Protein AF-A0A527G6Z3-F1 (afdb_monomer_lite)

Radius of gyration: 16.96 Å; chains: 1; bounding box: 49×24×40 Å

Foldseek 3Di:
DDDDDDPVDDDDPLDAAEAEALDVCQCDDDPNHDVCSVVCVVVVVVVCVVCVVRYHYDHDDQQPAAQRDDDPNNVVRVD

pLDDT: mean 89.9, std 10.15, range [41.62, 97.94]

Secondary structure (DSSP, 8-state):
------TT-S--TT--EEE----HHHHSSSTT--TTHHHHHHHHHHHHHHSGGGEEE------SSTT---THHHHHHT-

Structure (mmCIF, N/CA/C/O backbone):
data_AF-A0A527G6Z3-F1
#
_entry.id   AF-A0A527G6Z3-F1
#
loop_
_atom_site.group_PDB
_atom_site.id
_atom_site.type_symbol
_atom_site.label_atom_id
_atom_site.label_alt_id
_atom_site.label_comp_id
_atom_site.label_asym_id
_atom_site.label_entity_id
_atom_site.label_seq_id
_atom_site.pdbx_PDB_ins_code
_atom_site.Cartn_x
_atom_site.Cartn_y
_atom_site.Cartn_z
_atom_site.occupancy
_atom_site.B_iso_or_equiv
_atom_site.auth_seq_id
_atom_site.auth_comp_id
_atom_site.auth_asym_id
_atom_site.auth_atom_id
_atom_site.pdbx_PDB_model_num
ATOM 1 N N . MET A 1 1 ? 29.837 -6.577 -3.376 1.00 44.16 1 MET A N 1
ATOM 2 C CA . MET A 1 1 ? 28.840 -5.609 -3.881 1.00 44.16 1 MET A CA 1
ATOM 3 C C . MET A 1 1 ? 27.794 -6.386 -4.658 1.00 44.16 1 MET A C 1
ATOM 5 O O . MET A 1 1 ? 28.063 -6.745 -5.795 1.00 44.16 1 MET A O 1
ATOM 9 N N . SER A 1 2 ? 26.672 -6.764 -4.043 1.00 41.62 2 SER A N 1
ATOM 10 C CA . SER A 1 2 ? 25.628 -7.490 -4.768 1.00 41.62 2 SER A CA 1
ATOM 11 C C . SER A 1 2 ? 24.645 -6.495 -5.381 1.00 41.62 2 SER A C 1
ATOM 13 O O . SER A 1 2 ? 24.025 -5.691 -4.694 1.00 41.62 2 SER A O 1
ATOM 15 N N . MET A 1 3 ? 24.501 -6.569 -6.695 1.00 61.69 3 MET A N 1
ATOM 16 C CA . MET A 1 3 ? 23.250 -6.242 -7.362 1.00 61.69 3 MET A CA 1
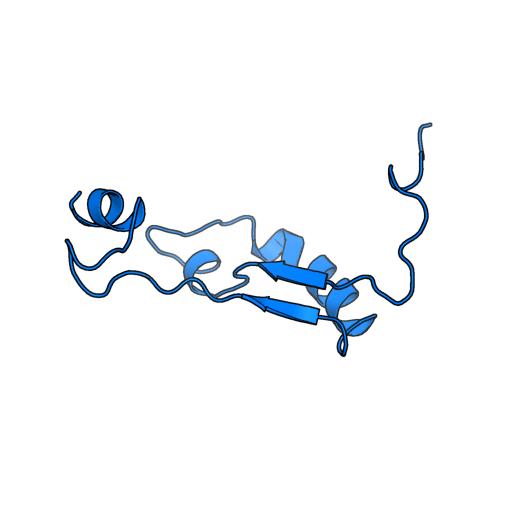ATOM 17 C C . MET A 1 3 ? 22.881 -7.484 -8.163 1.00 61.69 3 MET A C 1
ATOM 19 O O . MET A 1 3 ? 23.361 -7.625 -9.286 1.00 61.69 3 MET A O 1
ATOM 23 N N . PRO A 1 4 ? 22.095 -8.432 -7.629 1.00 62.44 4 PRO A N 1
ATOM 24 C CA . PRO A 1 4 ? 21.392 -9.350 -8.494 1.00 62.44 4 PRO A CA 1
ATOM 25 C C . PRO A 1 4 ? 20.073 -8.678 -8.880 1.00 62.44 4 PRO A C 1
ATOM 27 O O . PRO A 1 4 ? 19.377 -8.117 -8.034 1.00 62.44 4 PRO A O 1
ATOM 30 N N . GLY A 1 5 ? 19.752 -8.697 -10.172 1.00 76.44 5 GLY A N 1
ATOM 31 C CA . GLY A 1 5 ? 18.460 -8.237 -10.669 1.00 76.44 5 GLY A CA 1
ATOM 32 C C . GLY A 1 5 ? 17.284 -8.999 -10.046 1.00 76.44 5 GLY A C 1
ATOM 33 O O . GLY A 1 5 ? 17.433 -9.847 -9.168 1.00 76.44 5 GLY A O 1
ATOM 34 N N . LEU A 1 6 ? 16.078 -8.697 -10.514 1.00 83.75 6 LEU A N 1
ATOM 35 C CA . LEU A 1 6 ? 14.871 -9.367 -10.039 1.00 83.75 6 LEU A CA 1
ATOM 36 C C . LEU A 1 6 ? 14.951 -10.886 -10.276 1.00 83.75 6 LEU A C 1
ATOM 38 O O . LEU A 1 6 ? 15.384 -11.331 -11.339 1.00 83.75 6 LEU A O 1
ATOM 42 N N . ALA A 1 7 ? 14.473 -11.667 -9.301 1.00 86.88 7 ALA A N 1
ATOM 43 C CA . ALA A 1 7 ? 14.515 -13.136 -9.306 1.00 86.88 7 ALA A CA 1
ATOM 44 C C . ALA A 1 7 ? 13.871 -13.790 -10.546 1.00 86.88 7 ALA A C 1
ATOM 46 O O . ALA A 1 7 ? 14.194 -14.926 -10.876 1.00 86.88 7 ALA A O 1
ATOM 47 N N . TYR A 1 8 ? 12.988 -13.068 -11.241 1.00 85.56 8 TYR A N 1
ATOM 48 C CA . TYR A 1 8 ? 12.253 -13.544 -12.416 1.00 85.56 8 TYR A CA 1
ATOM 49 C C . TYR A 1 8 ? 12.614 -12.784 -13.702 1.00 85.56 8 TYR A C 1
ATOM 51 O O . TYR A 1 8 ? 11.842 -12.778 -14.658 1.00 85.56 8 TYR A O 1
ATOM 59 N N . GLY A 1 9 ? 13.782 -12.134 -13.734 1.00 87.75 9 GLY A N 1
ATOM 60 C CA . GLY A 1 9 ? 14.209 -11.313 -14.865 1.00 87.75 9 GLY A CA 1
ATOM 61 C C . GLY A 1 9 ? 13.576 -9.914 -14.875 1.00 87.75 9 GLY A C 1
ATOM 62 O O . GLY A 1 9 ? 12.904 -9.518 -13.920 1.00 87.75 9 GLY A O 1
ATOM 63 N N . PRO A 1 10 ? 13.836 -9.110 -15.919 1.00 88.75 10 PRO A N 1
ATOM 64 C CA . PRO A 1 10 ? 13.350 -7.735 -15.995 1.00 88.75 10 PRO A CA 1
ATOM 65 C C . PRO A 1 10 ? 11.816 -7.662 -16.039 1.00 88.75 10 PRO A C 1
AT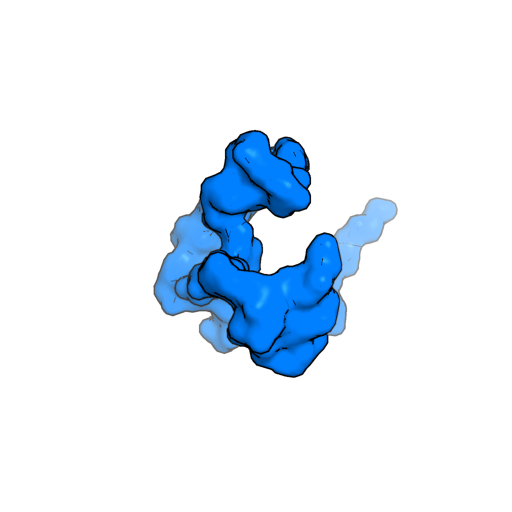OM 67 O O . PRO A 1 10 ? 11.145 -8.557 -16.553 1.00 88.75 10 PRO A O 1
ATOM 70 N N . LEU A 1 11 ? 11.257 -6.555 -15.541 1.00 87.44 11 LEU A N 1
ATOM 71 C CA . LEU A 1 11 ? 9.822 -6.278 -15.637 1.00 87.44 11 LEU A CA 1
ATOM 72 C C . LEU A 1 11 ? 9.436 -6.058 -17.107 1.00 87.44 11 LEU A C 1
ATOM 74 O O . LEU A 1 11 ? 9.846 -5.068 -17.711 1.00 87.44 11 LEU A O 1
ATOM 78 N N . GLY A 1 12 ? 8.660 -6.981 -17.675 1.00 87.62 12 GLY A N 1
ATOM 79 C CA . GLY A 1 12 ? 8.130 -6.860 -19.036 1.00 87.62 12 GLY A CA 1
ATOM 80 C C . GLY A 1 12 ? 6.869 -5.994 -19.123 1.00 87.62 12 GLY A C 1
ATOM 81 O O . GLY A 1 12 ? 6.332 -5.544 -18.111 1.00 87.62 12 GLY A O 1
ATOM 82 N N . ASP A 1 13 ? 6.336 -5.832 -20.334 1.00 88.06 13 ASP A N 1
ATOM 83 C CA . ASP A 1 13 ? 5.192 -4.942 -20.621 1.00 88.06 13 ASP A CA 1
ATOM 84 C C . ASP A 1 13 ? 3.877 -5.355 -19.944 1.00 88.06 13 ASP A C 1
ATOM 86 O O . ASP A 1 13 ? 2.958 -4.551 -19.810 1.00 88.06 13 ASP A O 1
ATOM 90 N N . ARG A 1 14 ? 3.789 -6.609 -19.483 1.00 89.38 14 ARG A N 1
ATOM 91 C CA . ARG A 1 14 ? 2.648 -7.135 -18.713 1.00 89.38 14 ARG A CA 1
ATOM 92 C C . ARG A 1 14 ? 2.780 -6.924 -17.203 1.00 89.38 14 ARG A C 1
ATOM 94 O O . ARG A 1 14 ? 1.931 -7.388 -16.448 1.00 89.38 14 ARG A O 1
ATOM 101 N N . CYS A 1 15 ? 3.850 -6.280 -16.745 1.00 91.69 15 CYS A N 1
ATOM 102 C CA . CYS A 1 15 ? 4.013 -5.940 -15.340 1.00 91.69 15 CYS A CA 1
ATOM 103 C C . CYS A 1 15 ? 3.021 -4.842 -14.939 1.00 91.69 15 CYS A C 1
ATOM 105 O O . CYS A 1 15 ? 2.879 -3.838 -15.636 1.00 91.69 15 CYS A O 1
ATOM 107 N N . MET A 1 16 ? 2.399 -5.003 -13.773 1.00 94.25 16 MET A N 1
ATOM 108 C CA . MET A 1 16 ? 1.549 -3.990 -13.154 1.00 94.25 16 MET A CA 1
ATOM 109 C C . MET A 1 16 ? 2.127 -3.563 -11.809 1.00 94.25 16 MET A C 1
ATOM 111 O O . MET A 1 16 ? 2.716 -4.369 -11.089 1.00 94.25 16 MET A O 1
ATOM 115 N N . HIS A 1 17 ? 1.940 -2.294 -11.465 1.00 95.94 17 HIS A N 1
ATOM 116 C CA . HIS A 1 17 ? 2.238 -1.767 -10.142 1.00 95.94 17 HIS A CA 1
ATOM 117 C C . HIS A 1 17 ? 0.954 -1.774 -9.309 1.00 95.94 17 HIS A C 1
ATOM 119 O O . HIS A 1 17 ? -0.005 -1.084 -9.641 1.00 95.94 17 HIS A O 1
ATOM 125 N N . VAL A 1 18 ? 0.919 -2.552 -8.229 1.00 97.62 18 VAL A N 1
ATOM 126 C CA . VAL A 1 18 ? -0.198 -2.523 -7.276 1.00 97.62 18 VAL A CA 1
ATOM 127 C C . VAL A 1 18 ? 0.215 -1.661 -6.087 1.00 97.62 18 VAL A C 1
ATOM 129 O O . VAL A 1 18 ? 1.043 -2.070 -5.275 1.00 97.62 18 VAL A O 1
ATOM 132 N N . CYS A 1 19 ? -0.345 -0.456 -6.005 1.00 97.38 19 CYS A N 1
ATOM 133 C CA . CYS A 1 19 ? -0.150 0.467 -4.896 1.00 97.38 19 CYS A CA 1
ATOM 134 C C . CYS A 1 19 ? -1.149 0.126 -3.788 1.00 97.38 19 CYS A C 1
ATOM 136 O O . CYS A 1 19 ? -2.333 0.470 -3.865 1.00 97.38 19 CYS A O 1
ATOM 138 N N . VAL A 1 20 ? -0.668 -0.613 -2.788 1.00 97.06 20 VAL A N 1
ATOM 139 C CA . VAL A 1 20 ? -1.518 -1.165 -1.734 1.00 97.06 20 VAL A CA 1
ATOM 140 C C . VAL A 1 20 ? -1.780 -0.116 -0.659 1.00 97.06 20 VAL A C 1
ATOM 142 O O . VAL A 1 20 ? -0.855 0.315 0.023 1.00 97.06 20 VAL A O 1
ATOM 145 N N . ASP A 1 21 ? -3.046 0.270 -0.517 1.00 96.25 21 ASP A N 1
ATOM 146 C CA . ASP A 1 21 ? -3.611 0.962 0.646 1.00 96.25 21 ASP A CA 1
ATOM 147 C C . ASP A 1 21 ? -2.839 2.216 1.107 1.00 96.25 21 ASP A C 1
ATOM 149 O O . ASP A 1 21 ? -2.774 2.532 2.296 1.00 96.25 21 ASP A O 1
ATOM 153 N N . MET A 1 22 ? -2.305 2.997 0.158 1.00 96.62 22 MET A N 1
ATOM 154 C CA . MET A 1 22 ? -1.696 4.314 0.409 1.00 96.62 22 MET A CA 1
ATOM 155 C C . MET A 1 22 ? -2.754 5.376 0.749 1.00 96.62 22 MET A C 1
ATOM 157 O O . MET A 1 22 ? -2.966 6.351 0.030 1.00 96.62 22 MET A O 1
ATOM 161 N N . GLN A 1 23 ? -3.462 5.160 1.855 1.00 95.69 23 GLN A N 1
ATOM 162 C CA . GLN A 1 23 ? -4.571 5.974 2.335 1.00 95.69 23 GLN A CA 1
ATOM 163 C C . GLN A 1 23 ? -4.167 6.792 3.562 1.00 95.69 23 GLN A C 1
ATOM 165 O O . GLN A 1 23 ? -3.387 6.350 4.405 1.00 95.69 23 GLN A O 1
ATOM 170 N N . ARG A 1 24 ? -4.817 7.948 3.741 1.00 94.94 24 ARG A N 1
ATOM 171 C CA . ARG A 1 24 ? -4.676 8.793 4.942 1.00 94.94 24 ARG A CA 1
ATOM 172 C C . ARG A 1 24 ? -4.939 8.048 6.249 1.00 94.94 24 ARG A C 1
ATOM 174 O O . ARG A 1 24 ? -4.297 8.354 7.243 1.00 94.94 24 ARG A O 1
ATOM 181 N N . LEU A 1 25 ? -5.806 7.029 6.221 1.00 95.06 25 LEU A N 1
ATOM 182 C CA . LEU A 1 25 ? -6.082 6.147 7.360 1.00 95.06 25 LEU A CA 1
ATOM 183 C C . LEU A 1 25 ? -4.799 5.613 8.019 1.00 95.06 25 LEU A C 1
ATOM 185 O O . LEU A 1 25 ? -4.746 5.502 9.240 1.00 95.06 25 LEU A O 1
ATOM 189 N N . PHE A 1 26 ? -3.777 5.321 7.214 1.00 95.56 26 PHE A N 1
ATOM 190 C CA . PHE A 1 26 ? -2.490 4.798 7.664 1.00 95.56 26 PHE A CA 1
ATOM 191 C C . PHE A 1 26 ? -1.422 5.891 7.839 1.00 95.56 26 PHE A C 1
ATOM 193 O O . PHE A 1 26 ? -0.397 5.650 8.471 1.00 95.56 26 PHE A O 1
ATOM 200 N N . ALA A 1 27 ? -1.627 7.091 7.289 1.00 94.44 27 ALA A N 1
ATOM 201 C CA . ALA A 1 27 ? -0.661 8.193 7.348 1.00 94.44 27 ALA A CA 1
ATOM 202 C C . ALA A 1 27 ? -0.917 9.181 8.495 1.00 94.44 27 ALA A C 1
ATOM 204 O O . ALA A 1 27 ? 0.013 9.829 8.969 1.00 94.44 27 ALA A O 1
ATOM 205 N N . GLU A 1 28 ? -2.166 9.303 8.931 1.00 94.31 28 GLU A N 1
ATOM 206 C CA . GLU A 1 28 ? -2.603 10.236 9.968 1.00 94.31 28 GLU A CA 1
ATOM 207 C C . GLU A 1 28 ? -2.823 9.513 11.304 1.00 94.31 28 GLU A C 1
ATOM 209 O O . GLU A 1 28 ? -2.946 8.284 11.317 1.00 94.31 28 GLU A O 1
ATOM 214 N N . PRO A 1 29 ? -2.885 10.237 12.440 1.00 94.19 29 PRO A N 1
ATOM 215 C CA . PRO A 1 29 ? -3.190 9.631 13.731 1.00 94.19 29 PRO A CA 1
ATOM 216 C C . PRO A 1 29 ? -4.502 8.835 13.690 1.00 94.19 29 PRO A C 1
ATOM 218 O O . PRO A 1 29 ? -5.587 9.385 13.512 1.00 94.19 29 PRO A O 1
ATOM 221 N N . SER A 1 30 ? -4.393 7.520 13.847 1.00 90.62 30 SER A N 1
ATOM 222 C CA . SER A 1 30 ? -5.501 6.568 13.867 1.00 90.62 30 SER A CA 1
ATOM 223 C C . SER A 1 30 ? -5.038 5.279 14.556 1.00 90.62 30 SER A C 1
ATOM 225 O O . SER A 1 30 ? -3.841 5.073 14.765 1.00 90.62 30 SER A O 1
ATOM 227 N N . GLN A 1 31 ? -5.965 4.371 14.868 1.00 89.44 31 GLN A N 1
ATOM 228 C CA . GLN A 1 31 ? -5.616 3.040 15.390 1.00 89.44 31 GLN A CA 1
ATOM 229 C C . GLN A 1 31 ? -4.831 2.172 14.380 1.00 89.44 31 GLN A C 1
ATOM 231 O O . GLN A 1 31 ? -4.232 1.173 14.765 1.00 89.44 31 GLN A O 1
ATOM 236 N N . TRP A 1 32 ? -4.812 2.567 13.102 1.00 91.81 32 TRP A N 1
ATOM 237 C CA . TRP A 1 32 ? -4.073 1.912 12.021 1.00 91.81 32 TRP A CA 1
ATOM 238 C C . T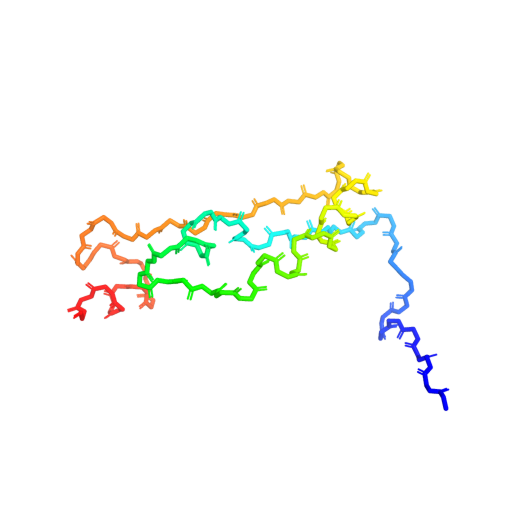RP A 1 32 ? -2.878 2.742 11.540 1.00 91.81 32 TRP A C 1
ATOM 240 O O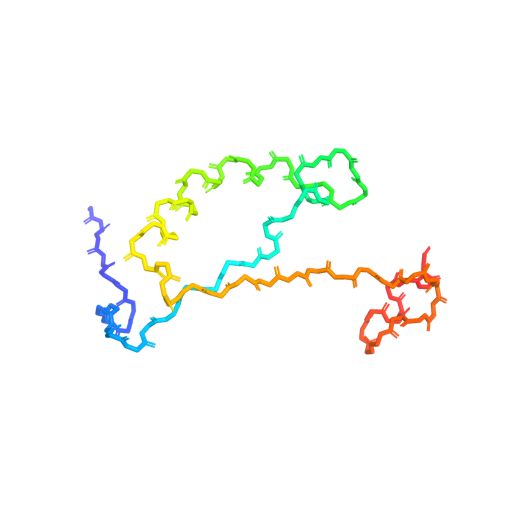 . TRP A 1 32 ? -2.303 2.431 10.501 1.00 91.81 32 TRP A O 1
ATOM 250 N N . ALA A 1 33 ? -2.494 3.802 12.257 1.00 95.12 33 ALA A N 1
ATOM 251 C CA . ALA A 1 33 ? -1.395 4.659 11.839 1.00 95.12 33 ALA A CA 1
ATOM 252 C C . ALA A 1 33 ? -0.095 3.855 11.668 1.00 95.12 33 ALA A C 1
ATOM 254 O O . ALA A 1 33 ? 0.374 3.171 12.578 1.00 95.12 33 ALA A O 1
ATOM 255 N N . THR A 1 34 ? 0.526 4.002 10.502 1.00 94.94 34 THR A N 1
ATOM 256 C CA . THR A 1 34 ? 1.853 3.488 10.166 1.00 94.94 34 THR A CA 1
ATOM 257 C C . THR A 1 34 ? 2.772 4.683 9.896 1.00 94.94 34 THR A C 1
ATOM 259 O O . THR A 1 34 ? 2.902 5.107 8.750 1.00 94.94 34 THR A O 1
ATOM 262 N N . PRO A 1 35 ? 3.442 5.255 10.917 1.00 83.56 35 PRO A N 1
ATOM 263 C CA . PRO A 1 35 ? 4.171 6.527 10.790 1.00 83.56 35 PRO A CA 1
ATOM 264 C C . PRO A 1 35 ? 5.297 6.545 9.744 1.00 83.56 35 PRO A C 1
ATOM 266 O O . PRO A 1 35 ? 5.811 7.601 9.385 1.00 83.56 35 PRO A O 1
ATOM 269 N N . TRP A 1 36 ? 5.719 5.376 9.262 1.00 89.75 36 TRP A N 1
ATOM 270 C CA . TRP A 1 36 ? 6.732 5.230 8.221 1.00 89.75 36 TRP A CA 1
ATOM 271 C C . TRP A 1 36 ? 6.166 5.311 6.794 1.00 89.75 36 TRP A C 1
ATOM 273 O O . TRP A 1 36 ? 6.953 5.422 5.857 1.00 89.75 36 TRP A O 1
ATOM 283 N N . ILE A 1 37 ? 4.843 5.295 6.601 1.00 94.69 37 ILE A N 1
ATOM 284 C CA . ILE A 1 37 ? 4.215 5.282 5.268 1.00 94.69 37 ILE A CA 1
ATOM 285 C C . ILE A 1 37 ? 4.562 6.528 4.441 1.00 94.69 37 ILE A C 1
ATOM 287 O O . ILE A 1 37 ? 4.784 6.454 3.235 1.00 94.69 37 ILE A O 1
ATOM 291 N N . THR A 1 38 ? 4.723 7.678 5.093 1.00 93.12 38 THR A N 1
ATOM 292 C CA . THR A 1 38 ? 5.135 8.925 4.432 1.00 93.12 38 THR A CA 1
ATOM 293 C C . THR A 1 38 ? 6.585 8.882 3.956 1.00 93.12 38 THR A C 1
ATOM 295 O O . THR A 1 38 ? 6.943 9.597 3.026 1.00 93.12 38 THR A O 1
ATOM 298 N N . ARG A 1 39 ? 7.425 8.005 4.524 1.00 95.25 39 ARG A N 1
ATOM 299 C CA . ARG A 1 39 ? 8.819 7.828 4.084 1.00 95.25 39 ARG A CA 1
ATOM 300 C C . ARG A 1 39 ? 8.908 7.117 2.735 1.00 95.2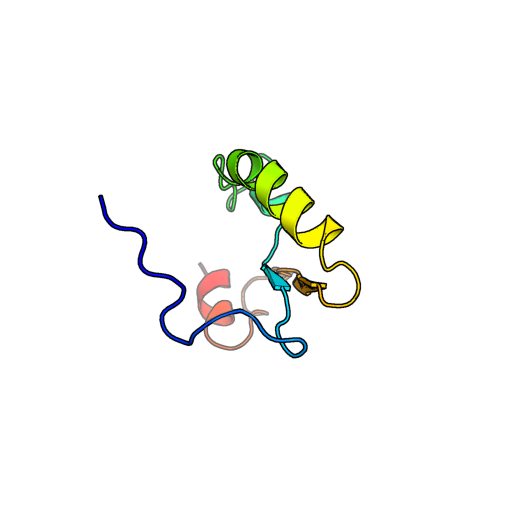5 39 ARG A C 1
ATOM 302 O O . ARG A 1 39 ? 9.847 7.366 1.986 1.00 95.25 39 ARG A O 1
ATOM 309 N N . VAL A 1 40 ? 7.954 6.234 2.428 1.00 94.81 40 VAL A N 1
ATOM 310 C CA . VAL A 1 40 ? 7.913 5.492 1.154 1.00 94.81 40 VAL A CA 1
ATOM 311 C C . VAL A 1 40 ? 7.132 6.223 0.062 1.00 94.81 40 VAL A C 1
ATOM 313 O O . VAL A 1 40 ? 7.333 5.926 -1.115 1.00 94.81 40 VAL A O 1
ATOM 316 N N . LEU A 1 41 ? 6.308 7.212 0.430 1.00 95.69 41 LEU A N 1
ATOM 317 C CA . LEU A 1 41 ? 5.478 7.984 -0.497 1.00 95.69 41 LEU A CA 1
ATOM 318 C C . LEU A 1 41 ? 6.260 8.529 -1.713 1.00 95.69 41 LEU A C 1
ATOM 320 O O . LEU A 1 41 ? 5.826 8.244 -2.828 1.00 95.69 41 LEU A O 1
ATOM 324 N N . PRO A 1 42 ? 7.446 9.162 -1.574 1.00 97.06 42 PRO A N 1
ATOM 325 C CA . PRO A 1 42 ? 8.173 9.667 -2.743 1.00 97.06 42 PRO A CA 1
ATOM 326 C C . PRO A 1 42 ? 8.631 8.569 -3.714 1.00 97.06 42 PRO A C 1
ATOM 328 O O . PRO A 1 42 ? 8.770 8.801 -4.912 1.00 97.06 42 PRO A O 1
ATOM 331 N N . GLN A 1 43 ? 8.897 7.351 -3.227 1.00 96.81 43 GLN A N 1
ATOM 332 C CA . GLN A 1 43 ? 9.252 6.234 -4.113 1.00 96.81 43 GLN A CA 1
ATOM 333 C C . GLN A 1 43 ? 8.024 5.686 -4.834 1.00 96.81 43 GLN A C 1
ATOM 335 O O . GLN A 1 43 ? 8.116 5.315 -6.002 1.00 96.81 43 GLN A O 1
ATOM 340 N N . ILE A 1 44 ? 6.876 5.676 -4.159 1.00 96.56 44 ILE A N 1
ATOM 341 C CA . ILE A 1 44 ? 5.599 5.281 -4.749 1.00 96.56 44 ILE A CA 1
ATOM 342 C C . ILE A 1 44 ? 5.213 6.269 -5.849 1.00 96.56 44 ILE A C 1
ATOM 344 O O . ILE A 1 44 ? 4.929 5.828 -6.958 1.00 96.56 44 ILE A O 1
ATOM 348 N N . GLU A 1 45 ? 5.302 7.577 -5.602 1.00 97.38 45 GLU A N 1
ATOM 349 C CA . GLU A 1 45 ? 5.065 8.619 -6.613 1.00 97.38 45 GLU A CA 1
ATOM 350 C C . GLU A 1 45 ? 5.916 8.382 -7.868 1.00 97.38 45 GLU A C 1
ATOM 352 O O . GLU A 1 45 ? 5.380 8.295 -8.972 1.00 97.38 45 GLU A O 1
ATOM 357 N N . ARG A 1 46 ? 7.219 8.113 -7.704 1.00 97.31 46 ARG A N 1
ATOM 358 C CA . ARG A 1 46 ? 8.118 7.794 -8.829 1.00 97.31 46 ARG A CA 1
ATOM 359 C C . ARG A 1 46 ? 7.711 6.540 -9.609 1.00 97.31 46 ARG A C 1
ATOM 361 O O . ARG A 1 46 ? 7.967 6.469 -10.812 1.00 97.31 46 ARG A O 1
ATOM 368 N N . LEU A 1 47 ? 7.150 5.523 -8.952 1.00 94.81 47 LEU A N 1
ATOM 369 C CA . LEU A 1 47 ? 6.666 4.306 -9.618 1.00 94.81 47 LEU A CA 1
ATOM 370 C C . LEU A 1 47 ? 5.373 4.578 -10.391 1.00 94.81 47 LEU A C 1
ATOM 372 O O . LEU A 1 47 ? 5.253 4.160 -11.544 1.00 94.81 47 LEU A O 1
ATOM 376 N N . VAL A 1 48 ? 4.444 5.315 -9.776 1.00 96.94 48 VAL A N 1
ATOM 377 C CA . VAL A 1 48 ? 3.178 5.725 -10.392 1.00 96.94 48 VAL A CA 1
ATOM 378 C C . VAL A 1 48 ? 3.440 6.585 -11.626 1.00 96.94 48 VAL A C 1
ATOM 380 O O . VAL A 1 48 ? 2.917 6.276 -12.689 1.00 96.94 48 VAL A O 1
ATOM 383 N N . GLU A 1 49 ? 4.305 7.598 -11.544 1.00 96.19 49 GLU A N 1
ATOM 384 C CA . GLU A 1 49 ? 4.635 8.473 -12.680 1.00 96.19 49 GLU A CA 1
ATOM 385 C C . GLU A 1 49 ? 5.188 7.700 -13.889 1.00 96.19 49 GLU A C 1
ATOM 387 O O . GLU A 1 49 ? 4.878 8.015 -15.036 1.00 96.19 49 GLU A O 1
ATOM 392 N N . ARG A 1 50 ? 5.985 6.649 -13.656 1.00 92.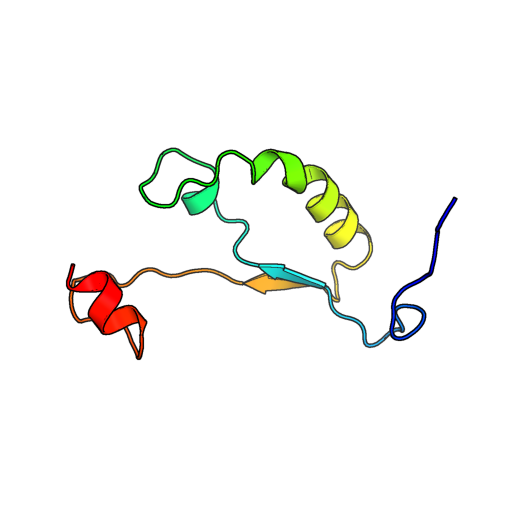50 50 ARG A N 1
ATOM 393 C CA . ARG A 1 50 ? 6.613 5.859 -14.732 1.00 92.50 50 ARG A CA 1
ATOM 394 C C . ARG A 1 50 ? 5.662 4.890 -15.431 1.00 92.50 50 ARG A C 1
ATOM 396 O O . ARG A 1 50 ? 5.932 4.489 -16.567 1.00 92.50 50 ARG A O 1
ATOM 403 N N . ARG A 1 51 ? 4.614 4.441 -14.737 1.00 90.50 51 ARG A N 1
ATOM 404 C CA . ARG A 1 51 ? 3.704 3.369 -15.176 1.00 90.50 51 ARG A CA 1
ATOM 405 C C . ARG A 1 51 ? 2.261 3.658 -14.761 1.00 90.50 51 ARG A C 1
ATOM 407 O O . ARG A 1 51 ? 1.550 2.759 -14.316 1.00 90.50 51 ARG A O 1
ATOM 414 N N . ALA A 1 52 ? 1.821 4.908 -14.903 1.00 93.25 52 ALA A N 1
ATOM 415 C CA . ALA A 1 52 ? 0.483 5.320 -14.479 1.00 93.25 52 ALA A CA 1
ATOM 416 C C . ALA A 1 52 ? -0.632 4.465 -15.119 1.00 93.25 52 ALA A C 1
ATOM 418 O O . ALA A 1 52 ? -1.483 3.982 -14.373 1.00 93.25 52 ALA A O 1
ATOM 419 N N . PRO A 1 53 ? -0.602 4.153 -16.436 1.00 93.88 53 PRO A N 1
ATOM 420 C CA . PRO A 1 53 ? -1.616 3.292 -17.054 1.00 93.88 53 PRO A CA 1
ATOM 421 C C . PRO A 1 53 ? -1.616 1.841 -16.544 1.00 93.88 53 PRO A C 1
ATOM 423 O O . PRO A 1 53 ? -2.614 1.145 -16.695 1.00 93.88 53 PRO A O 1
ATOM 426 N N . GLN A 1 54 ? -0.509 1.372 -15.958 1.00 94.50 54 GLN A N 1
ATOM 427 C CA . GLN A 1 54 ? -0.357 0.024 -15.396 1.00 94.50 54 GLN A CA 1
ATOM 428 C C . GLN A 1 54 ? -0.341 0.028 -13.860 1.00 94.50 54 GLN A C 1
ATOM 430 O O . GLN A 1 54 ? 0.119 -0.937 -13.244 1.00 94.50 54 GLN A O 1
ATOM 435 N N . THR A 1 55 ? -0.817 1.105 -13.234 1.00 96.88 55 THR A N 1
ATOM 436 C CA . THR A 1 55 ? -0.919 1.206 -11.779 1.00 96.88 55 THR A CA 1
ATOM 437 C C . THR A 1 55 ? -2.351 0.947 -11.322 1.00 96.88 55 THR A C 1
ATOM 439 O O . THR A 1 55 ? -3.287 1.586 -11.792 1.00 96.88 55 THR A O 1
ATOM 442 N N . VAL A 1 56 ? -2.514 0.046 -10.355 1.00 97.94 56 VAL A N 1
ATOM 443 C CA . VAL A 1 56 ? -3.777 -0.202 -9.651 1.00 97.94 56 VAL A CA 1
ATOM 444 C C . VAL A 1 56 ? -3.622 0.239 -8.207 1.00 97.94 56 VAL A C 1
ATOM 446 O O . VAL A 1 56 ? -2.673 -0.155 -7.534 1.00 97.94 56 VAL A O 1
ATOM 449 N N . PHE A 1 57 ? -4.575 1.029 -7.725 1.00 97.88 57 PHE A N 1
ATOM 450 C CA . PHE A 1 57 ? -4.662 1.410 -6.320 1.00 97.88 57 PHE A CA 1
ATOM 451 C C . PHE A 1 57 ? -5.687 0.532 -5.621 1.00 97.88 57 PHE A C 1
ATOM 453 O O . PHE A 1 57 ? -6.804 0.365 -6.115 1.00 97.88 57 PHE A O 1
ATOM 460 N N . THR A 1 58 ? -5.319 -0.006 -4.465 1.00 97.94 58 THR A N 1
ATOM 461 C CA . THR A 1 58 ? -6.284 -0.660 -3.580 1.00 97.94 58 THR A CA 1
ATOM 462 C C . THR A 1 58 ? -6.754 0.307 -2.508 1.00 97.94 58 THR A C 1
ATOM 464 O O . THR A 1 58 ? -6.142 1.348 -2.249 1.00 97.94 58 THR A O 1
ATOM 467 N N . ARG A 1 59 ? -7.891 -0.034 -1.905 1.00 96.94 59 ARG A N 1
ATOM 468 C CA . ARG A 1 59 ? -8.451 0.707 -0.789 1.00 96.94 59 ARG A CA 1
ATOM 469 C C . ARG A 1 59 ? -8.893 -0.272 0.285 1.00 96.94 59 ARG A C 1
ATOM 471 O O . ARG A 1 59 ? -9.849 -1.020 0.082 1.00 96.94 59 ARG A O 1
ATOM 478 N N . PHE A 1 60 ? -8.279 -0.182 1.452 1.00 93.56 60 PHE A N 1
ATOM 479 C CA . PHE A 1 60 ? -8.803 -0.768 2.664 1.00 93.56 60 PHE A CA 1
ATOM 480 C C . PHE A 1 60 ? -10.088 -0.047 3.085 1.00 93.56 60 PHE A C 1
ATOM 482 O O . PHE A 1 60 ? -10.136 1.186 3.210 1.00 93.56 60 PHE A O 1
ATOM 489 N N . MET A 1 61 ? -11.139 -0.836 3.297 1.00 91.19 61 MET A N 1
ATOM 490 C CA . MET A 1 61 ? -12.444 -0.384 3.768 1.00 91.19 61 MET A CA 1
ATOM 491 C C . MET A 1 61 ? -12.773 -1.139 5.059 1.00 91.19 61 MET A C 1
ATOM 493 O O . MET A 1 61 ? -13.091 -2.329 4.986 1.00 91.19 61 MET A O 1
ATOM 497 N N . PRO A 1 62 ? -12.657 -0.494 6.235 1.00 88.94 62 PRO A N 1
ATOM 498 C CA . PRO A 1 62 ? -12.976 -1.148 7.494 1.00 88.94 62 PRO A CA 1
ATOM 499 C C . PRO A 1 62 ? -14.467 -1.489 7.578 1.00 88.94 62 PRO A C 1
ATOM 501 O O . PRO A 1 62 ? -15.298 -0.824 6.956 1.00 88.94 62 PRO A O 1
ATOM 504 N N . ALA A 1 63 ? -14.810 -2.512 8.365 1.00 91.38 63 ALA A N 1
ATOM 505 C CA . ALA A 1 63 ? -16.207 -2.799 8.673 1.00 91.38 63 ALA A CA 1
ATOM 506 C C . ALA A 1 63 ? -16.831 -1.612 9.422 1.00 91.38 63 ALA A C 1
ATOM 508 O O . ALA A 1 63 ? -16.195 -1.023 10.296 1.00 91.38 63 ALA A O 1
ATOM 509 N N . GLU A 1 64 ? -18.078 -1.274 9.098 1.00 89.31 64 GLU A N 1
ATOM 510 C CA . GLU A 1 64 ? -18.776 -0.152 9.735 1.00 89.31 64 GLU A CA 1
ATOM 511 C C . GLU A 1 64 ? -19.124 -0.467 11.198 1.00 89.31 64 GLU A C 1
ATOM 513 O O . GLU A 1 64 ? -19.094 0.417 12.053 1.00 89.31 64 GLU A O 1
ATOM 518 N N . LYS A 1 65 ? -19.434 -1.736 11.498 1.00 89.06 65 LYS A N 1
ATOM 519 C CA . LYS A 1 65 ? -19.792 -2.206 12.842 1.00 89.06 65 LYS A CA 1
ATOM 520 C C . LYS A 1 65 ? -19.129 -3.548 13.174 1.00 89.06 65 LYS A C 1
ATOM 522 O O . LYS A 1 65 ? -18.884 -4.352 12.265 1.00 89.06 65 LYS A O 1
ATOM 527 N N . PRO A 1 66 ? -18.913 -3.843 14.470 1.00 87.75 66 PRO A N 1
ATOM 528 C CA . PRO A 1 66 ? -18.529 -5.176 14.922 1.00 87.75 66 PRO A CA 1
ATOM 529 C C . PRO A 1 66 ? -19.425 -6.271 14.335 1.00 87.75 66 PRO A C 1
ATOM 531 O O . PRO A 1 66 ? -20.640 -6.106 14.220 1.00 87.75 66 PRO A O 1
ATOM 534 N N . GLY A 1 67 ? -18.819 -7.385 13.924 1.00 85.75 67 GLY A N 1
ATOM 535 C CA . GLY A 1 67 ? -19.527 -8.520 13.322 1.00 85.75 67 GLY A CA 1
ATOM 536 C C . GLY A 1 67 ? -19.894 -8.373 11.836 1.00 85.75 67 GLY A C 1
ATOM 537 O O . GLY A 1 67 ? -20.331 -9.359 11.242 1.00 85.75 67 GLY A O 1
ATOM 538 N N . GLN A 1 68 ? -19.679 -7.205 11.209 1.00 91.69 68 GLN A N 1
ATOM 539 C CA . GLN A 1 68 ? -19.917 -6.994 9.767 1.00 91.69 68 GLN A CA 1
ATOM 540 C C . GLN A 1 68 ? -18.707 -7.308 8.870 1.00 91.69 68 GLN A C 1
ATOM 542 O O . GLN A 1 68 ? -18.809 -7.236 7.647 1.00 91.69 68 GLN A O 1
ATOM 547 N N . GLY A 1 69 ? -17.554 -7.659 9.445 1.00 90.12 69 GLY A N 1
ATOM 548 C CA . GLY A 1 69 ? -16.413 -8.130 8.659 1.00 90.12 69 GLY A CA 1
ATOM 549 C C . GLY A 1 69 ? -16.710 -9.456 7.943 1.00 90.12 69 GLY A C 1
ATOM 550 O O . GLY A 1 69 ? -17.538 -10.248 8.390 1.00 90.12 69 GLY A O 1
ATOM 551 N N . VAL A 1 70 ? -15.998 -9.729 6.847 1.00 89.06 70 VAL A N 1
ATOM 552 C CA . VAL A 1 70 ? -16.095 -10.989 6.087 1.00 89.06 70 VAL A CA 1
ATOM 553 C C . VAL A 1 70 ? -14.834 -11.830 6.301 1.00 89.06 70 VAL A C 1
ATOM 555 O O . VAL A 1 70 ? -13.723 -11.301 6.363 1.00 89.06 70 VAL A O 1
ATOM 558 N N . GLY A 1 71 ? -14.989 -13.150 6.424 1.00 90.38 71 GLY A N 1
ATOM 559 C CA . GLY A 1 71 ? -13.870 -14.060 6.684 1.00 90.38 71 GLY A CA 1
ATOM 560 C C . GLY A 1 71 ? -13.136 -13.698 7.978 1.00 90.38 71 GLY A C 1
ATOM 561 O O . GLY A 1 71 ? -13.764 -13.452 9.010 1.00 90.38 71 GLY A O 1
ATOM 562 N N . THR A 1 72 ? -11.805 -13.616 7.922 1.00 89.19 72 THR A N 1
ATOM 563 C CA . THR A 1 72 ? -10.956 -13.266 9.075 1.00 89.19 72 THR A CA 1
ATOM 564 C C . THR A 1 72 ? -11.302 -11.902 9.685 1.00 89.19 72 THR A C 1
ATOM 566 O O . THR A 1 72 ? -11.166 -11.720 10.896 1.00 89.19 72 THR A O 1
ATOM 569 N N . TRP A 1 73 ? -11.820 -10.961 8.886 1.00 89.94 73 TRP A N 1
ATOM 570 C CA . TRP A 1 73 ? -12.184 -9.626 9.362 1.00 89.94 73 TRP A CA 1
ATOM 571 C C . TRP A 1 73 ? -13.353 -9.635 10.343 1.00 89.94 73 TRP A C 1
ATOM 573 O O . TRP A 1 73 ? -13.410 -8.760 11.201 1.00 89.94 73 TRP A O 1
ATOM 583 N N . LYS A 1 74 ? -14.259 -10.623 10.278 1.00 89.69 74 LYS A N 1
ATOM 584 C CA . LYS A 1 74 ? -15.397 -10.696 11.207 1.00 89.69 74 LYS A CA 1
ATOM 585 C C . LYS A 1 74 ? -14.920 -10.724 12.658 1.00 89.69 74 LYS A C 1
ATOM 587 O O . LYS A 1 74 ? -15.288 -9.866 13.450 1.00 89.69 74 LYS A O 1
ATOM 592 N N . ARG A 1 75 ? -14.019 -11.664 12.957 1.00 87.88 75 ARG A N 1
ATOM 593 C CA . ARG A 1 75 ? -13.448 -11.856 14.295 1.00 87.88 75 ARG A CA 1
ATOM 594 C C . ARG A 1 75 ? -12.524 -10.712 14.711 1.00 87.88 75 ARG A C 1
ATOM 596 O O . ARG A 1 75 ? -12.401 -10.443 15.900 1.00 87.88 75 ARG A O 1
ATOM 603 N N . TYR A 1 76 ? -11.839 -10.080 13.756 1.00 86.62 76 TYR A N 1
ATOM 604 C CA . TYR A 1 76 ? -10.986 -8.923 14.036 1.00 86.62 76 TYR A CA 1
ATOM 605 C C . TYR A 1 76 ? -11.807 -7.744 14.576 1.00 86.62 76 TYR A C 1
ATOM 607 O O . TYR A 1 76 ? -11.413 -7.160 15.575 1.00 86.62 76 TYR A O 1
ATOM 615 N N . TYR A 1 77 ? -12.961 -7.456 13.965 1.00 88.06 77 TYR A N 1
ATOM 616 C CA . TYR A 1 77 ? -13.839 -6.347 14.360 1.00 88.06 77 TYR A CA 1
ATOM 617 C C . TYR A 1 77 ? -14.782 -6.651 15.534 1.00 88.06 77 TYR A C 1
ATOM 619 O O . TYR A 1 77 ? -15.481 -5.755 15.991 1.00 88.06 77 TYR A O 1
ATOM 627 N N . GLU A 1 78 ? -14.856 -7.898 16.002 1.00 85.94 78 GLU A N 1
ATOM 628 C CA . GLU A 1 78 ? -15.601 -8.275 17.219 1.00 85.94 78 GLU A CA 1
ATOM 629 C C . GLU A 1 78 ? -14.824 -7.988 18.517 1.00 85.94 78 GLU A C 1
ATOM 631 O O . GLU A 1 78 ? -15.387 -8.124 19.602 1.00 85.94 78 GLU A O 1
ATOM 636 N N . ARG A 1 79 ? -13.538 -7.636 18.410 1.00 69.94 79 ARG A N 1
ATOM 637 C CA . ARG A 1 79 ? -12.658 -7.279 19.529 1.00 69.94 79 ARG A CA 1
ATOM 638 C C . ARG A 1 79 ? -12.596 -5.770 19.700 1.00 69.94 79 ARG A C 1
ATOM 640 O O . ARG A 1 79 ? -12.464 -5.352 20.868 1.00 69.94 79 ARG A O 1
#

Sequence (79 aa):
MSMPGLAYGPLGDRCMHVCVDMQRLFAEPSQWATPWITRVLPQIERLVERRAPQTVFTRFMPAEKPGQGVGTWKRYYER